Protein AF-A0A2U1PF07-F1 (afdb_monomer)

pLDDT: mean 89.56, std 13.19, range [45.69, 98.31]

Structure (mmCIF, N/CA/C/O backbone):
data_AF-A0A2U1PF07-F1
#
_entry.id   AF-A0A2U1PF07-F1
#
loop_
_atom_site.group_PDB
_atom_site.id
_atom_site.type_symbol
_atom_site.label_atom_id
_atom_site.label_alt_id
_atom_site.label_comp_id
_atom_site.label_asym_id
_atom_site.label_entity_id
_atom_site.label_seq_id
_atom_site.pdbx_PDB_ins_code
_atom_site.Cartn_x
_atom_site.Cartn_y
_atom_site.Cartn_z
_atom_site.occupancy
_atom_site.B_iso_or_equiv
_atom_site.auth_seq_id
_atom_site.auth_comp_id
_atom_site.auth_asym_id
_atom_site.auth_atom_id
_atom_site.pdbx_PDB_model_num
ATOM 1 N N . MET A 1 1 ? 0.228 3.929 18.723 1.00 58.31 1 MET A N 1
ATOM 2 C CA . MET A 1 1 ? -1.001 3.617 17.976 1.00 58.31 1 MET A CA 1
ATOM 3 C C . MET A 1 1 ? -0.974 2.127 17.729 1.00 58.31 1 MET A C 1
ATOM 5 O O . MET A 1 1 ? -0.131 1.667 16.969 1.00 58.31 1 MET A O 1
ATOM 9 N N . GLU A 1 2 ? -1.778 1.379 18.471 1.00 64.19 2 GLU A N 1
ATOM 10 C CA . GLU A 1 2 ? -1.980 -0.044 18.209 1.00 64.19 2 GLU A CA 1
ATOM 11 C C . GLU A 1 2 ? -3.086 -0.127 17.154 1.00 64.19 2 GLU A C 1
ATOM 13 O O . GLU A 1 2 ? -4.129 0.507 17.304 1.00 64.19 2 GLU A O 1
ATOM 18 N N . THR A 1 3 ? -2.806 -0.777 16.025 1.00 72.31 3 THR A N 1
ATOM 19 C CA . THR A 1 3 ? -3.808 -1.005 14.978 1.00 72.31 3 THR A CA 1
ATOM 20 C C . THR A 1 3 ? -4.447 -2.354 15.257 1.00 72.31 3 THR A C 1
ATOM 22 O O . THR A 1 3 ? -3.823 -3.399 15.081 1.00 72.31 3 THR A O 1
ATOM 25 N N . GLU A 1 4 ? -5.675 -2.337 15.765 1.00 83.06 4 GLU A N 1
ATOM 26 C CA . GLU A 1 4 ? -6.435 -3.562 15.991 1.00 83.06 4 GLU A CA 1
ATOM 27 C C . GLU A 1 4 ? -7.165 -3.980 14.712 1.00 83.06 4 GLU A C 1
ATOM 29 O O . GLU A 1 4 ? -7.556 -3.146 13.892 1.00 83.06 4 GLU A O 1
ATOM 34 N N . ASN A 1 5 ? -7.298 -5.296 14.524 1.00 91.38 5 ASN A N 1
ATOM 35 C CA . ASN A 1 5 ? -8.011 -5.908 13.399 1.00 91.38 5 ASN A CA 1
ATOM 36 C C . ASN A 1 5 ? -7.568 -5.412 12.008 1.00 91.38 5 ASN A C 1
ATOM 38 O O . ASN A 1 5 ? -8.360 -5.383 11.066 1.00 91.38 5 ASN A O 1
ATOM 42 N N . TYR A 1 6 ? -6.283 -5.066 11.858 1.00 94.44 6 TYR A N 1
ATOM 43 C CA . TYR A 1 6 ? -5.711 -4.728 10.558 1.00 94.44 6 TYR A CA 1
ATOM 44 C C . TYR A 1 6 ? -5.729 -5.939 9.616 1.00 94.44 6 TYR A C 1
ATOM 46 O O . TYR A 1 6 ? -5.213 -7.013 9.936 1.00 94.44 6 TYR A O 1
ATOM 54 N N . SER A 1 7 ? -6.266 -5.741 8.418 1.00 96.44 7 SER A N 1
ATOM 55 C CA . SER A 1 7 ? -6.208 -6.697 7.318 1.00 96.44 7 SER A CA 1
ATOM 56 C C . SER A 1 7 ? -5.924 -5.950 6.024 1.00 96.44 7 SER A C 1
ATOM 58 O O . SER A 1 7 ? -6.583 -4.953 5.735 1.00 96.44 7 SER A O 1
ATOM 60 N N . SER A 1 8 ? -4.965 -6.426 5.230 1.00 97.00 8 SER A N 1
ATOM 61 C CA . SER A 1 8 ? -4.727 -5.893 3.890 1.00 97.00 8 SER A CA 1
ATOM 62 C C . SER A 1 8 ? -4.648 -6.980 2.830 1.00 97.00 8 SER A C 1
ATOM 64 O O . SER A 1 8 ? -4.375 -8.151 3.105 1.00 97.00 8 SER A O 1
ATOM 66 N N . ALA A 1 9 ? -4.934 -6.571 1.600 1.00 98.25 9 ALA A N 1
ATOM 67 C CA . ALA A 1 9 ? -4.820 -7.383 0.404 1.00 98.25 9 ALA A CA 1
ATOM 68 C C . ALA A 1 9 ? -4.091 -6.581 -0.671 1.00 98.25 9 ALA A C 1
ATOM 70 O O . ALA A 1 9 ? -4.430 -5.424 -0.930 1.00 98.25 9 ALA A O 1
ATOM 71 N N . ILE A 1 10 ? -3.110 -7.220 -1.305 1.00 98.31 10 ILE A N 1
ATOM 72 C CA . ILE A 1 10 ? -2.351 -6.656 -2.419 1.00 98.31 10 ILE A CA 1
ATOM 73 C C . ILE A 1 10 ? -2.744 -7.396 -3.693 1.00 98.31 10 ILE A C 1
ATOM 75 O O . ILE A 1 10 ? -2.778 -8.627 -3.726 1.00 98.31 10 ILE A O 1
ATOM 79 N N . THR A 1 11 ? -3.012 -6.641 -4.752 1.00 98.31 11 THR A N 1
ATOM 80 C CA . THR A 1 11 ? -3.228 -7.174 -6.100 1.00 98.31 11 THR A CA 1
ATOM 81 C C . THR A 1 11 ? -2.221 -6.570 -7.068 1.00 98.31 11 THR A C 1
ATOM 83 O O . THR A 1 11 ? -1.796 -5.425 -6.906 1.00 98.31 11 THR A O 1
ATOM 86 N N . LEU A 1 12 ? -1.810 -7.370 -8.049 1.00 98.19 12 LEU A N 1
ATOM 87 C CA . LEU A 1 12 ? -0.806 -7.010 -9.040 1.00 98.19 12 LEU A CA 1
ATOM 88 C C . LEU A 1 12 ? -1.401 -7.218 -10.428 1.00 98.19 12 LEU A C 1
ATOM 90 O O . LEU A 1 12 ? -1.977 -8.274 -10.698 1.00 98.19 12 LEU A O 1
ATOM 94 N N . HIS A 1 13 ? -1.230 -6.231 -11.300 1.00 97.19 13 HIS A N 1
ATOM 95 C CA . HIS A 1 13 ? -1.766 -6.250 -12.659 1.00 97.19 13 HIS A CA 1
ATOM 96 C C . HIS A 1 13 ? -0.684 -5.809 -13.647 1.00 97.19 13 HIS A C 1
ATOM 98 O O . HIS A 1 13 ? -0.032 -4.793 -13.398 1.00 97.19 13 HIS A O 1
ATOM 104 N N . PRO A 1 14 ? -0.466 -6.529 -14.759 1.00 97.00 14 PRO A N 1
ATOM 105 C CA . PRO A 1 14 ? 0.351 -6.019 -15.856 1.00 97.00 14 PRO A CA 1
ATOM 106 C C . PRO A 1 14 ? -0.288 -4.753 -16.441 1.00 97.00 14 PRO A C 1
ATOM 108 O O . PRO A 1 14 ? -1.487 -4.751 -16.710 1.00 97.00 14 PRO A O 1
ATOM 111 N N . GLU A 1 15 ? 0.497 -3.701 -16.662 1.00 96.81 15 GLU A N 1
ATOM 112 C CA . GLU A 1 15 ? 0.001 -2.401 -17.137 1.00 96.81 15 GLU A CA 1
ATOM 113 C C . GLU A 1 15 ? 1.062 -1.680 -17.988 1.00 96.81 15 GLU A C 1
ATOM 115 O O . GLU A 1 15 ? 2.251 -2.009 -17.926 1.00 96.81 15 GLU A O 1
ATOM 120 N N . ILE A 1 16 ? 0.655 -0.688 -18.787 1.00 94.56 16 ILE A N 1
ATOM 121 C CA . ILE A 1 16 ? 1.593 0.221 -19.464 1.00 94.56 16 ILE A CA 1
ATOM 122 C C . ILE A 1 16 ? 1.725 1.511 -18.647 1.00 94.56 16 ILE A C 1
ATOM 124 O O . ILE A 1 16 ? 0.798 2.315 -18.584 1.00 94.56 16 ILE A O 1
ATOM 128 N N . ILE A 1 17 ? 2.902 1.737 -18.063 1.00 90.25 17 ILE A N 1
ATOM 129 C CA . ILE A 1 17 ? 3.217 2.904 -17.225 1.00 90.25 17 ILE A CA 1
ATOM 130 C C . ILE A 1 17 ? 4.263 3.743 -17.960 1.00 90.25 17 ILE A C 1
ATOM 132 O O . ILE A 1 17 ? 5.317 3.235 -18.339 1.00 90.25 17 ILE A O 1
ATOM 136 N N . ASP A 1 18 ? 3.952 5.013 -18.233 1.00 90.69 18 ASP A N 1
ATOM 137 C CA . ASP A 1 18 ? 4.821 5.936 -18.983 1.00 90.69 18 ASP A CA 1
ATOM 138 C C . ASP A 1 18 ? 5.360 5.352 -20.308 1.00 90.69 18 ASP A C 1
ATOM 140 O O . ASP A 1 18 ? 6.503 5.570 -20.716 1.00 90.69 18 ASP A O 1
ATOM 144 N N . GLY A 1 19 ? 4.519 4.571 -20.997 1.00 93.19 19 GLY A N 1
ATOM 145 C CA . GLY A 1 19 ? 4.844 3.940 -22.279 1.00 93.19 19 GLY A CA 1
ATOM 146 C C . GLY A 1 19 ? 5.731 2.693 -22.184 1.00 93.19 19 GLY A C 1
ATOM 147 O O . GLY A 1 19 ? 6.181 2.200 -23.220 1.00 93.19 19 GLY A O 1
ATOM 148 N N . ARG A 1 20 ? 5.987 2.167 -20.981 1.00 91.38 20 ARG A N 1
ATOM 149 C CA . ARG A 1 20 ? 6.764 0.939 -20.753 1.00 91.38 20 ARG A CA 1
ATOM 150 C C . ARG A 1 20 ? 5.910 -0.133 -20.065 1.00 91.38 20 ARG A C 1
ATOM 152 O O . ARG A 1 20 ? 5.036 0.219 -19.275 1.00 91.38 20 ARG A O 1
ATOM 159 N N . PRO A 1 21 ? 6.147 -1.430 -20.333 1.00 92.94 21 PRO A N 1
ATOM 160 C CA . PRO A 1 21 ? 5.550 -2.500 -19.542 1.00 92.94 21 PRO A CA 1
ATOM 161 C C . PRO A 1 21 ? 5.945 -2.359 -18.072 1.00 92.94 21 PRO A C 1
ATOM 163 O O . PRO A 1 21 ? 7.126 -2.205 -17.759 1.00 92.94 21 PRO A O 1
ATOM 166 N N . GLY A 1 22 ? 4.959 -2.423 -17.190 1.00 94.38 22 GLY A N 1
ATOM 167 C CA . GLY A 1 22 ? 5.140 -2.352 -15.749 1.00 94.38 22 GLY A CA 1
ATOM 168 C C . GLY A 1 22 ? 4.075 -3.155 -15.012 1.00 94.38 22 GLY A C 1
ATOM 169 O O . GLY A 1 22 ? 3.247 -3.842 -15.615 1.00 94.38 22 GLY A O 1
ATOM 170 N N . THR A 1 23 ? 4.106 -3.050 -13.687 1.00 96.31 23 THR A N 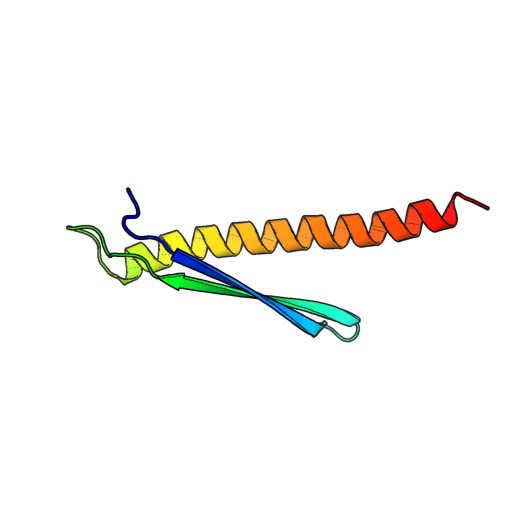1
ATOM 171 C CA . THR A 1 23 ? 3.142 -3.704 -12.803 1.00 96.31 23 THR A CA 1
ATOM 172 C C . THR A 1 23 ? 2.422 -2.644 -11.986 1.00 96.31 23 THR A C 1
ATOM 174 O O . THR A 1 23 ? 3.042 -1.943 -11.188 1.00 96.31 23 THR A O 1
ATOM 177 N N . LEU A 1 24 ? 1.106 -2.549 -12.153 1.00 96.88 24 LEU A N 1
ATOM 178 C CA . LEU A 1 24 ? 0.250 -1.784 -11.260 1.00 96.88 24 LEU A CA 1
ATOM 179 C C . LEU A 1 24 ? 0.026 -2.596 -9.981 1.00 96.88 24 LEU A C 1
ATOM 181 O O . LEU A 1 24 ? -0.540 -3.691 -10.020 1.00 96.88 24 LEU A O 1
ATOM 185 N N . VAL A 1 25 ? 0.463 -2.050 -8.847 1.00 97.94 25 VAL A N 1
ATOM 186 C CA . VAL A 1 25 ? 0.267 -2.647 -7.522 1.00 97.94 25 VAL A CA 1
ATOM 187 C C . VAL A 1 25 ? -0.781 -1.844 -6.765 1.00 97.94 25 VAL A C 1
ATOM 189 O O . VAL A 1 25 ? -0.661 -0.627 -6.632 1.00 97.94 25 VAL A O 1
ATOM 192 N N . ILE A 1 26 ? -1.805 -2.529 -6.261 1.00 97.75 26 ILE A N 1
ATOM 193 C CA . ILE A 1 26 ? -2.884 -1.926 -5.475 1.00 97.75 26 ILE A CA 1
ATOM 194 C C . ILE A 1 26 ? -2.936 -2.641 -4.131 1.00 97.75 26 ILE A C 1
ATOM 196 O O . ILE A 1 26 ? -3.128 -3.857 -4.098 1.00 97.75 26 ILE A O 1
ATOM 200 N N . GLU A 1 27 ? -2.808 -1.889 -3.040 1.00 98.31 27 GLU A N 1
ATOM 201 C CA . GLU A 1 27 ? -3.046 -2.384 -1.684 1.00 98.31 27 GLU A CA 1
ATOM 202 C C . GLU A 1 27 ? -4.333 -1.773 -1.125 1.00 98.31 27 GLU A C 1
ATOM 204 O O . GLU A 1 27 ? -4.488 -0.553 -1.070 1.00 98.31 27 GLU A O 1
ATOM 209 N N . SER A 1 28 ? -5.257 -2.637 -0.714 1.00 97.19 28 SER A N 1
ATOM 210 C CA . SER A 1 28 ? -6.461 -2.267 0.032 1.00 97.19 28 SER A CA 1
ATOM 211 C C . SER A 1 28 ? -6.327 -2.728 1.474 1.00 97.19 28 SER A C 1
ATOM 213 O O . SER A 1 28 ? -5.810 -3.822 1.708 1.00 97.19 28 SER A O 1
ATOM 215 N N . PHE A 1 29 ? -6.844 -1.950 2.420 1.00 96.81 29 PHE A N 1
ATOM 216 C CA . PHE A 1 29 ? -6.811 -2.297 3.834 1.00 96.81 29 PHE A CA 1
ATOM 217 C C . PHE A 1 29 ? -8.159 -2.068 4.516 1.00 96.81 29 PHE A C 1
ATOM 219 O O . PHE A 1 29 ? -8.984 -1.270 4.070 1.00 96.81 29 PHE A O 1
ATOM 226 N N . MET A 1 30 ? -8.342 -2.768 5.626 1.00 96.31 30 MET A N 1
ATOM 227 C CA . MET A 1 30 ? -9.383 -2.554 6.615 1.00 96.31 30 MET A CA 1
ATOM 228 C C . MET A 1 30 ? -8.708 -2.512 7.984 1.00 96.31 30 MET A C 1
ATOM 230 O O . MET A 1 30 ? -7.796 -3.295 8.253 1.00 96.31 30 MET A O 1
ATOM 234 N N . VAL A 1 31 ? -9.112 -1.568 8.825 1.00 95.38 31 VAL A N 1
ATOM 235 C CA . VAL A 1 31 ? -8.554 -1.378 10.165 1.00 95.38 31 VAL A CA 1
ATOM 236 C C . VAL A 1 31 ? -9.612 -0.739 11.046 1.00 95.38 31 VAL A C 1
ATOM 238 O O . VAL A 1 31 ? -10.398 0.084 10.565 1.00 95.38 31 VAL A O 1
ATOM 241 N N . ASP A 1 32 ? -9.617 -1.094 12.324 1.00 95.44 32 ASP A N 1
ATOM 242 C CA . ASP A 1 32 ? -10.465 -0.411 13.288 1.00 95.44 32 ASP A CA 1
ATOM 243 C C . ASP A 1 32 ? -9.893 0.969 13.624 1.00 95.44 32 ASP A C 1
ATOM 245 O O . ASP A 1 32 ? -8.680 1.195 13.601 1.00 95.44 32 ASP A O 1
ATOM 249 N N . VAL A 1 33 ? -10.780 1.907 13.955 1.00 95.62 33 VAL A N 1
ATOM 250 C CA . VAL A 1 33 ? -10.395 3.226 14.463 1.00 95.62 33 VAL A CA 1
ATOM 251 C C . VAL A 1 33 ? -10.268 3.121 15.984 1.00 95.62 33 VAL A C 1
ATOM 253 O O . VAL A 1 33 ? -11.284 2.889 16.644 1.00 95.62 33 VAL A O 1
ATOM 256 N N . PRO A 1 34 ? -9.059 3.274 16.563 1.00 93.25 34 PRO A N 1
ATOM 257 C CA . PRO A 1 34 ? -8.879 3.196 18.009 1.00 93.25 34 PRO A CA 1
ATOM 258 C C . PRO A 1 34 ? -9.676 4.280 18.740 1.00 93.25 34 PRO A C 1
ATOM 260 O O . PRO A 1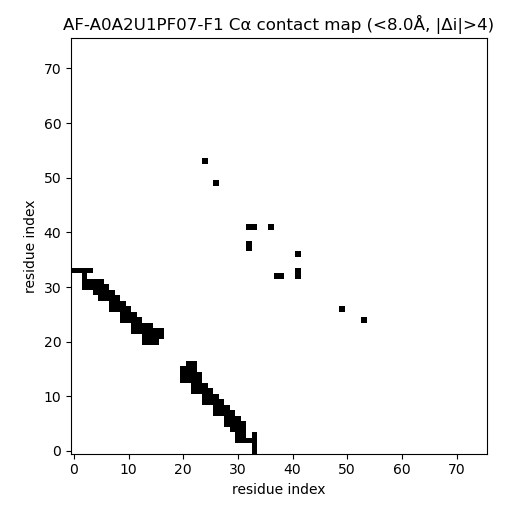 34 ? -9.874 5.381 18.218 1.00 93.25 34 PR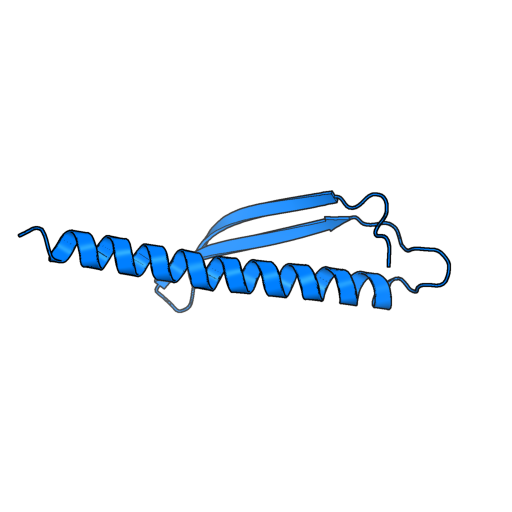O A O 1
ATOM 263 N N . GLU A 1 35 ? -10.086 4.000 19.978 1.00 94.12 35 GLU A N 1
ATOM 264 C CA . GLU A 1 35 ? -10.768 4.990 20.813 1.00 94.12 35 GLU A CA 1
ATOM 265 C C . GLU A 1 35 ? -9.913 6.258 20.967 1.00 94.12 35 GLU A C 1
ATOM 267 O O . GLU A 1 35 ? -8.721 6.200 21.269 1.00 94.12 35 GLU A O 1
ATOM 272 N N . GLY A 1 36 ? -10.534 7.418 20.751 1.00 94.31 36 GLY A N 1
ATOM 273 C CA . GLY A 1 36 ? -9.864 8.716 20.828 1.00 94.31 36 GLY A CA 1
ATOM 274 C C . GLY A 1 36 ? -9.218 9.191 19.525 1.00 94.31 36 GLY A C 1
ATOM 275 O O . GLY A 1 36 ? -8.802 10.346 19.480 1.00 94.31 36 GLY A O 1
ATOM 276 N N . ASN A 1 37 ? -9.195 8.370 18.469 1.00 95.25 37 ASN A N 1
ATOM 277 C CA . ASN A 1 37 ? -8.750 8.784 17.138 1.00 95.25 37 ASN A CA 1
ATOM 278 C C . ASN A 1 37 ? -9.932 9.056 16.201 1.00 95.25 37 ASN A C 1
ATOM 280 O O . ASN A 1 37 ? -10.996 8.440 16.297 1.00 95.25 37 ASN A O 1
ATOM 284 N N . THR A 1 38 ? -9.717 9.943 15.234 1.00 97.06 38 THR A N 1
ATOM 285 C CA . THR A 1 38 ? -10.610 10.093 14.080 1.00 97.06 38 THR A CA 1
ATOM 286 C C . THR A 1 38 ? -10.300 9.058 12.992 1.00 97.06 38 THR A C 1
ATOM 288 O O . THR A 1 38 ? -9.227 8.439 12.960 1.00 97.06 38 THR A O 1
ATOM 291 N N . THR A 1 39 ? -11.252 8.866 12.072 1.00 96.06 39 THR A N 1
ATOM 292 C CA . THR A 1 39 ? -11.041 8.002 10.899 1.00 96.06 39 THR A CA 1
ATOM 293 C C . THR A 1 39 ? -9.939 8.573 10.014 1.00 96.06 39 THR A C 1
ATOM 295 O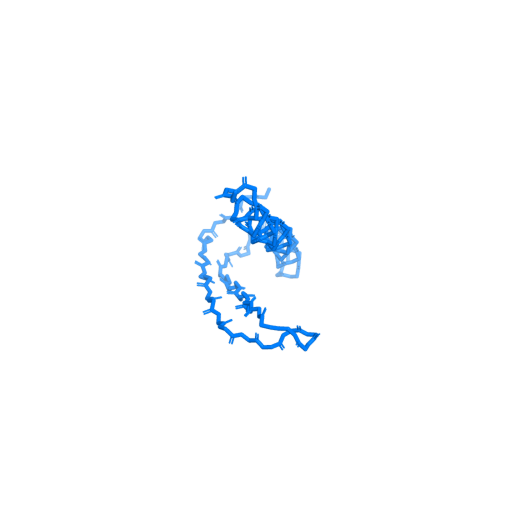 O . THR A 1 39 ? -9.063 7.837 9.575 1.00 96.06 39 THR A O 1
ATOM 298 N N . GLU A 1 40 ? -9.923 9.889 9.816 1.00 97.50 40 GLU A N 1
ATOM 299 C CA . GLU A 1 40 ? -8.947 10.588 8.986 1.00 97.50 40 GLU A CA 1
ATOM 300 C C . GLU A 1 40 ? -7.520 10.428 9.518 1.00 97.50 40 GLU A C 1
ATOM 302 O O . GLU A 1 40 ? -6.618 10.116 8.744 1.00 97.50 40 GLU A O 1
ATOM 307 N N . GLU A 1 41 ? -7.306 10.585 10.828 1.00 96.25 41 GLU A N 1
ATOM 308 C CA . GLU A 1 41 ? -5.991 10.376 11.451 1.00 96.25 41 GLU A CA 1
ATOM 309 C C . GLU A 1 41 ? -5.517 8.928 11.296 1.00 96.25 41 GLU A C 1
ATOM 311 O O . GLU A 1 41 ? -4.355 8.678 10.962 1.00 96.25 41 GLU A O 1
ATOM 316 N N . THR A 1 42 ? -6.430 7.973 11.498 1.00 96.00 42 THR A N 1
ATOM 317 C CA . THR A 1 42 ? -6.135 6.541 11.383 1.00 96.00 42 THR A CA 1
ATOM 318 C C . THR A 1 42 ? -5.786 6.165 9.944 1.00 96.00 42 THR A C 1
ATOM 320 O O . THR A 1 42 ? -4.737 5.564 9.700 1.00 96.00 42 THR A O 1
ATOM 323 N N . CYS A 1 43 ? -6.614 6.579 8.981 1.00 95.19 43 CYS A N 1
ATOM 324 C CA . CYS A 1 43 ? -6.377 6.373 7.556 1.00 95.19 43 CYS A CA 1
ATOM 325 C C . CYS A 1 43 ? -5.083 7.044 7.105 1.00 95.19 43 CYS A C 1
ATOM 327 O O . CYS A 1 43 ? -4.287 6.404 6.429 1.00 95.19 43 CYS A O 1
ATOM 329 N N . TYR A 1 44 ? -4.820 8.287 7.516 1.00 96.44 44 TYR A N 1
ATOM 330 C CA . TYR A 1 44 ? -3.596 8.995 7.147 1.00 96.44 44 TYR A CA 1
ATOM 331 C C . TYR A 1 44 ? -2.341 8.227 7.579 1.00 96.44 44 TYR A C 1
ATOM 333 O O . TYR A 1 44 ? -1.411 8.066 6.785 1.00 96.44 44 TYR A O 1
ATOM 341 N N . PHE A 1 45 ? -2.318 7.722 8.816 1.00 94.88 45 PHE A N 1
ATOM 342 C CA . PHE A 1 45 ? -1.184 6.955 9.324 1.00 94.88 45 PHE A CA 1
ATOM 343 C C . PHE A 1 45 ? -0.981 5.646 8.547 1.00 94.88 45 PHE A C 1
ATOM 345 O O . PHE A 1 45 ? 0.132 5.356 8.104 1.00 94.88 45 PHE A O 1
ATOM 352 N N . VAL A 1 46 ? -2.053 4.877 8.337 1.00 96.12 46 VAL A N 1
ATOM 353 C CA . VAL A 1 46 ? -1.986 3.595 7.618 1.00 96.12 46 VAL A CA 1
ATOM 354 C C . VAL A 1 46 ? -1.630 3.800 6.145 1.00 96.12 46 VAL A C 1
ATOM 356 O O . VAL A 1 46 ? -0.749 3.120 5.621 1.00 96.12 46 VAL A O 1
ATOM 359 N N . GLU A 1 47 ? -2.227 4.791 5.485 1.00 96.81 47 GLU A N 1
ATOM 360 C CA . GLU A 1 47 ? -1.892 5.151 4.108 1.00 96.81 47 GLU A CA 1
ATOM 361 C C . GLU A 1 47 ?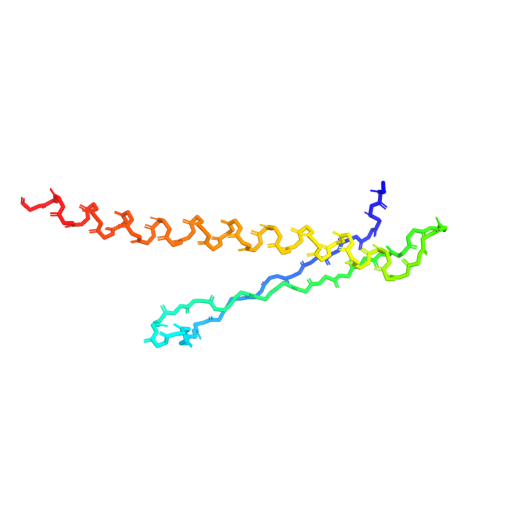 -0.437 5.582 3.961 1.00 96.81 47 GLU A C 1
ATOM 363 O O . GLU A 1 47 ? 0.198 5.239 2.965 1.00 96.81 47 GLU A O 1
ATOM 368 N N . ALA A 1 48 ? 0.104 6.345 4.914 1.00 97.44 48 ALA A N 1
ATOM 369 C CA . ALA A 1 48 ? 1.503 6.748 4.873 1.00 97.44 48 ALA A CA 1
ATOM 370 C C . ALA A 1 48 ? 2.430 5.523 4.920 1.00 97.44 48 ALA A C 1
ATOM 372 O O . ALA A 1 48 ? 3.385 5.452 4.145 1.00 97.44 48 ALA A O 1
ATOM 373 N N . LEU A 1 49 ? 2.120 4.533 5.765 1.00 96.25 49 LEU A N 1
ATOM 374 C CA . LEU A 1 49 ? 2.872 3.277 5.836 1.00 96.25 49 LEU A CA 1
ATOM 375 C C . LEU A 1 49 ? 2.766 2.466 4.541 1.00 96.25 49 LEU A C 1
ATOM 377 O O . LEU A 1 49 ? 3.792 2.056 3.999 1.00 96.25 49 LEU A O 1
ATOM 381 N N . ILE A 1 50 ? 1.555 2.291 4.006 1.00 97.44 50 ILE A N 1
ATOM 382 C CA . ILE A 1 50 ? 1.328 1.586 2.736 1.00 97.44 50 ILE A CA 1
ATOM 383 C C . ILE A 1 50 ? 2.078 2.282 1.594 1.00 97.44 50 ILE A C 1
ATOM 385 O O . ILE A 1 50 ? 2.802 1.631 0.844 1.00 97.44 50 ILE A O 1
ATOM 389 N N . LYS A 1 51 ? 1.997 3.614 1.489 1.00 98.06 51 LYS A N 1
ATOM 390 C CA . LYS A 1 51 ? 2.716 4.392 0.463 1.00 98.06 51 LYS A CA 1
ATOM 391 C C . LYS A 1 51 ? 4.230 4.204 0.569 1.00 98.06 51 LYS A C 1
ATOM 393 O O . LYS A 1 51 ? 4.887 4.014 -0.454 1.00 98.06 51 LYS A O 1
ATOM 398 N N . CYS A 1 52 ? 4.786 4.215 1.781 1.00 98.31 52 CYS A N 1
ATOM 399 C CA . CYS A 1 52 ? 6.203 3.921 2.003 1.00 98.31 52 CYS A CA 1
ATOM 400 C C . CYS A 1 52 ? 6.571 2.500 1.552 1.00 98.31 52 CYS A C 1
ATOM 402 O O . CYS A 1 52 ? 7.575 2.319 0.860 1.00 98.31 52 CYS A O 1
ATOM 404 N N . ASN A 1 53 ? 5.749 1.506 1.895 1.00 98.00 53 ASN A N 1
ATOM 405 C CA . ASN A 1 53 ? 5.981 0.111 1.525 1.00 98.00 53 ASN A CA 1
ATOM 406 C C . ASN A 1 53 ? 5.927 -0.090 0.008 1.00 98.00 53 ASN A C 1
ATOM 408 O O . ASN A 1 53 ? 6.844 -0.684 -0.553 1.00 98.00 53 ASN A O 1
ATOM 412 N N . LEU A 1 54 ? 4.908 0.449 -0.665 1.00 98.25 54 LEU A N 1
ATOM 413 C CA . LEU A 1 54 ? 4.761 0.336 -2.118 1.00 98.25 54 LEU A CA 1
ATOM 414 C C . LEU A 1 54 ? 5.874 1.073 -2.866 1.00 98.25 54 LEU A C 1
ATOM 416 O O . LEU A 1 54 ? 6.379 0.557 -3.862 1.00 98.25 54 LEU A O 1
ATOM 420 N N . LYS A 1 55 ? 6.320 2.231 -2.363 1.00 98.06 55 LYS A N 1
ATOM 421 C CA . LYS A 1 55 ? 7.489 2.927 -2.915 1.00 98.06 55 LYS A CA 1
ATOM 422 C C . LYS A 1 55 ? 8.749 2.065 -2.810 1.00 98.06 55 LYS A C 1
ATOM 424 O O . LYS A 1 55 ? 9.443 1.883 -3.801 1.00 98.06 55 LYS A O 1
ATOM 429 N N . SER A 1 56 ? 9.019 1.510 -1.629 1.00 98.25 56 SER A N 1
ATOM 430 C CA . SER A 1 56 ? 10.168 0.622 -1.412 1.00 98.25 56 SER A CA 1
ATOM 431 C C . SER A 1 56 ? 10.092 -0.635 -2.288 1.00 98.25 56 SER A C 1
ATOM 433 O O . SER A 1 56 ? 11.091 -1.055 -2.870 1.00 98.25 56 SER A O 1
ATOM 435 N N . LEU A 1 57 ? 8.897 -1.215 -2.437 1.00 97.69 57 LEU A N 1
ATOM 436 C CA . LEU A 1 57 ? 8.659 -2.370 -3.299 1.00 97.69 57 LEU A CA 1
ATOM 437 C C . LEU A 1 57 ? 8.961 -2.054 -4.768 1.00 97.69 57 LEU A C 1
ATOM 439 O O . LEU A 1 57 ? 9.611 -2.867 -5.428 1.00 97.69 57 LEU A O 1
ATOM 443 N N . ALA A 1 58 ? 8.531 -0.892 -5.266 1.00 95.88 58 ALA A N 1
ATOM 444 C CA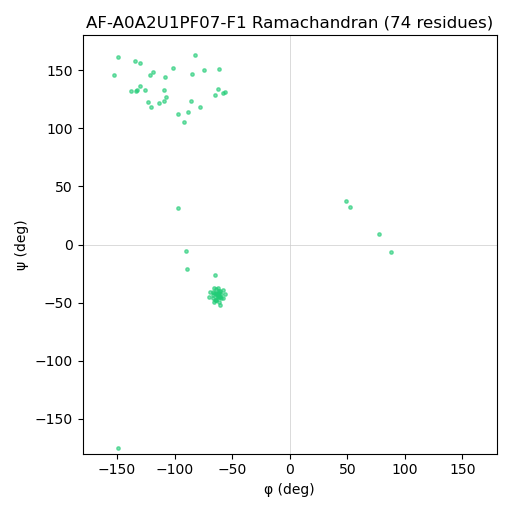 . ALA A 1 58 ? 8.869 -0.427 -6.609 1.00 95.88 58 ALA A CA 1
ATOM 445 C C . ALA A 1 58 ? 10.389 -0.267 -6.768 1.00 95.88 58 ALA A C 1
ATOM 447 O O . ALA A 1 58 ? 10.976 -0.909 -7.638 1.00 95.88 58 ALA A O 1
ATOM 448 N N . ASP A 1 59 ? 11.038 0.469 -5.857 1.00 96.25 59 ASP A N 1
ATOM 449 C CA . ASP A 1 59 ? 12.485 0.722 -5.896 1.00 96.25 59 ASP A CA 1
ATOM 450 C C . ASP A 1 59 ? 13.299 -0.592 -5.911 1.00 96.25 59 ASP A C 1
ATOM 452 O O . ASP A 1 59 ? 14.276 -0.732 -6.651 1.00 96.25 59 ASP A O 1
ATOM 456 N N . VAL A 1 60 ? 12.913 -1.586 -5.102 1.00 96.62 60 VAL A N 1
ATOM 457 C CA . VAL A 1 60 ? 13.574 -2.903 -5.072 1.00 96.62 60 VAL A CA 1
ATOM 458 C C . VAL A 1 60 ? 13.298 -3.700 -6.349 1.00 96.62 60 VAL A C 1
ATOM 460 O O . VAL A 1 60 ? 14.232 -4.263 -6.919 1.00 96.62 60 VAL A O 1
ATOM 463 N N . SER A 1 61 ? 12.051 -3.741 -6.820 1.00 95.00 61 SER A N 1
ATOM 464 C CA . SER A 1 61 ? 11.657 -4.536 -7.995 1.00 95.00 61 SER A CA 1
ATOM 465 C C . SER A 1 61 ? 12.289 -4.013 -9.286 1.00 95.00 61 SER A C 1
ATOM 467 O O . SER A 1 61 ? 12.778 -4.790 -10.110 1.00 95.00 61 SER A O 1
ATOM 469 N N . GLU A 1 62 ? 12.350 -2.693 -9.448 1.00 91.44 62 GLU A N 1
ATOM 470 C CA . GLU A 1 62 ? 13.017 -2.050 -10.581 1.00 91.44 62 GLU A CA 1
ATOM 471 C C . GLU A 1 62 ? 14.522 -2.338 -10.576 1.00 91.44 62 GLU A C 1
ATOM 473 O O . GLU A 1 62 ? 15.094 -2.694 -11.608 1.00 91.44 62 GLU A O 1
ATOM 478 N N . ARG A 1 63 ? 15.170 -2.270 -9.405 1.00 92.94 63 ARG A N 1
ATOM 479 C CA . ARG A 1 63 ? 16.594 -2.617 -9.269 1.00 92.94 63 ARG A CA 1
ATOM 480 C C . ARG A 1 63 ? 16.877 -4.076 -9.609 1.00 92.94 63 ARG A C 1
ATOM 482 O O . ARG A 1 63 ? 17.875 -4.337 -10.274 1.00 92.94 63 ARG A O 1
ATOM 489 N N . LEU A 1 64 ? 16.021 -5.003 -9.177 1.00 91.50 64 LEU A N 1
ATOM 490 C CA . LEU A 1 64 ? 16.149 -6.423 -9.518 1.00 91.50 64 LEU A CA 1
ATOM 491 C C . LEU A 1 64 ? 15.994 -6.655 -11.025 1.00 91.50 64 LEU A C 1
ATOM 493 O O . LEU A 1 64 ? 16.755 -7.427 -11.597 1.00 91.50 64 LEU A O 1
ATOM 497 N N . THR A 1 65 ? 15.084 -5.928 -11.677 1.00 84.31 65 THR A N 1
ATOM 498 C CA . THR A 1 65 ? 14.907 -5.982 -13.138 1.00 84.31 65 THR A CA 1
ATOM 499 C C . THR A 1 65 ? 16.169 -5.511 -13.870 1.00 84.31 65 THR A C 1
ATOM 501 O O . THR A 1 65 ? 16.625 -6.150 -14.814 1.00 84.31 65 THR A O 1
ATOM 504 N N . VAL A 1 66 ? 16.787 -4.415 -13.416 1.00 78.25 66 VAL A N 1
ATOM 505 C CA . VAL A 1 66 ? 18.052 -3.925 -13.991 1.00 78.25 66 VAL A CA 1
ATOM 506 C C . VAL A 1 66 ? 19.200 -4.909 -13.751 1.00 78.25 66 VAL A C 1
ATOM 508 O O . VAL A 1 66 ? 19.992 -5.131 -14.664 1.00 78.25 66 VAL A O 1
ATOM 511 N N . GLN A 1 67 ? 19.294 -5.499 -12.555 1.00 71.38 67 GLN A N 1
ATOM 512 C CA . GLN A 1 67 ? 20.340 -6.472 -12.220 1.00 71.38 67 GLN A CA 1
ATOM 513 C C . GLN A 1 67 ? 20.254 -7.739 -13.074 1.00 71.38 67 GLN A C 1
ATOM 515 O O . GLN A 1 67 ? 21.271 -8.167 -13.615 1.00 71.38 67 GLN A O 1
ATOM 520 N N . ASP A 1 68 ? 19.051 -8.280 -13.267 1.00 72.12 68 ASP A N 1
ATOM 521 C CA . ASP A 1 68 ? 18.809 -9.447 -14.124 1.00 72.12 68 ASP A CA 1
ATOM 522 C C . ASP A 1 68 ? 19.278 -9.200 -15.571 1.00 72.12 68 ASP A C 1
ATOM 524 O O . ASP A 1 68 ? 19.927 -10.043 -16.200 1.00 72.12 68 ASP A O 1
ATOM 528 N N . HIS A 1 69 ? 19.051 -7.984 -16.082 1.00 65.38 69 HIS A N 1
ATOM 529 C CA . HIS A 1 69 ? 19.568 -7.570 -17.385 1.00 65.38 69 HIS A CA 1
ATOM 530 C C . HIS A 1 69 ? 21.086 -7.405 -17.403 1.00 65.38 69 HIS A C 1
ATOM 532 O O . HIS A 1 69 ? 21.715 -7.789 -18.388 1.00 65.38 69 HIS A O 1
ATOM 538 N N . THR A 1 70 ? 21.694 -6.840 -16.355 1.00 65.25 70 THR A N 1
ATOM 539 C CA . THR A 1 70 ? 23.153 -6.704 -16.315 1.00 65.25 70 THR A CA 1
ATOM 540 C C . THR A 1 70 ? 23.831 -8.059 -16.226 1.00 65.25 70 THR A C 1
ATOM 542 O O . THR A 1 70 ? 24.724 -8.295 -17.027 1.00 65.25 70 THR A O 1
ATOM 545 N N . ASP A 1 71 ? 23.371 -8.968 -15.363 1.00 61.94 71 ASP A N 1
ATOM 546 C CA . ASP A 1 71 ? 23.958 -10.303 -15.187 1.00 61.94 71 ASP A CA 1
ATOM 547 C C . ASP A 1 71 ? 23.865 -11.132 -16.479 1.00 61.94 71 ASP A C 1
ATOM 549 O O . ASP A 1 71 ? 24.830 -11.791 -16.871 1.00 61.94 71 ASP A O 1
ATOM 553 N N . SER A 1 72 ? 22.763 -10.991 -17.222 1.00 61.31 72 SER A N 1
ATOM 554 C CA . SER A 1 72 ? 22.591 -11.601 -18.547 1.00 61.31 72 SER A CA 1
ATOM 555 C C . SER A 1 72 ? 23.559 -11.059 -19.614 1.00 61.31 72 SER A C 1
ATOM 557 O O . SER A 1 72 ? 23.862 -11.762 -20.578 1.00 61.31 72 SER A O 1
ATOM 559 N N . LEU A 1 73 ? 24.055 -9.823 -19.472 1.00 59.78 73 LEU A N 1
ATOM 560 C CA . LEU A 1 73 ? 24.985 -9.191 -20.421 1.00 59.78 73 LEU A CA 1
ATOM 561 C C . LEU A 1 73 ? 26.464 -9.467 -20.115 1.00 59.78 73 LEU A C 1
ATOM 563 O O . LEU A 1 73 ? 27.293 -9.323 -21.011 1.00 59.78 73 LEU A O 1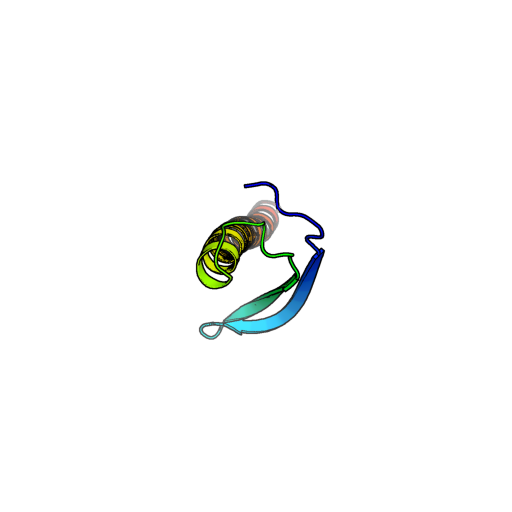
ATOM 567 N N . ILE A 1 74 ? 26.815 -9.844 -18.882 1.00 60.47 74 ILE A N 1
ATOM 568 C CA . ILE A 1 74 ? 28.207 -10.147 -18.480 1.00 60.47 74 ILE A CA 1
ATOM 569 C C . ILE A 1 74 ? 28.574 -11.624 -18.682 1.00 60.47 74 ILE A C 1
ATOM 571 O O . ILE A 1 74 ? 29.732 -11.991 -18.498 1.00 60.47 74 ILE A O 1
ATOM 575 N N . GLN A 1 75 ? 27.614 -12.470 -19.067 1.00 51.91 75 GLN A N 1
ATOM 576 C CA . GLN A 1 75 ? 27.805 -13.912 -19.248 1.00 51.91 75 GLN A CA 1
ATOM 577 C C . GLN A 1 75 ? 28.069 -14.327 -20.714 1.00 51.91 75 GLN A C 1
ATOM 579 O O . GLN A 1 75 ? 27.705 -15.434 -21.114 1.00 51.91 75 GLN A O 1
ATOM 584 N N . VAL A 1 76 ? 28.713 -13.461 -21.512 1.00 45.69 76 VAL A N 1
ATOM 585 C CA . VAL A 1 76 ? 29.122 -13.733 -22.911 1.00 45.69 76 VAL A CA 1
ATOM 586 C C . VAL A 1 7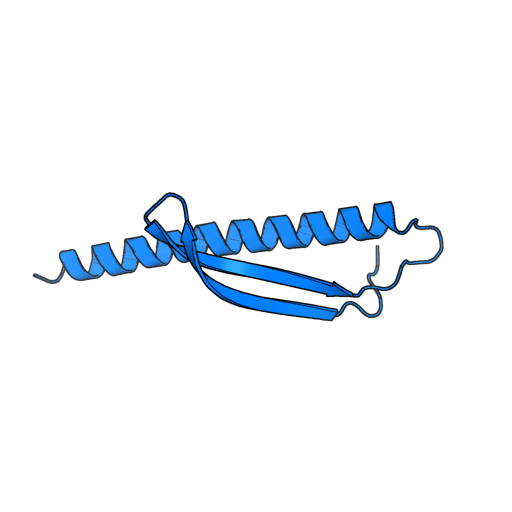6 ? 30.634 -13.819 -23.062 1.00 45.69 76 VAL A C 1
ATOM 588 O O . VAL A 1 76 ? 31.330 -12.937 -22.513 1.00 45.69 76 VAL A O 1
#

Sequence (76 aa):
METENYSSAITLHPEIIDGRPGTLVIESFMVDVPEGNTTEETCYFVEALIKCNLKSLADVSERLTVQDHTDSLIQV

Nearest PDB structures (foldseek):
  5zch-assembly2_D  TM=9.683E-01  e=3.585E-06  Oryza sativa Japonica Group
  8jc7-assembly1_A  TM=5.068E-01  e=2.130E+00  Vibrio campbellii
  8wmh-assembly1_A  TM=4.160E-01  e=1.340E+00  Chryseobacterium
  6uwi-assembly1_A  TM=4.873E-01  e=5.376E+00  Clostridioides difficile
  6rhv-assembly1_G  TM=4.429E-01  e=9.126E+00  Staphylococcus aureus

InterPro domains:
  IPR023393 START-like domain superfamily [G3DSA:3.30.530.20] (1-76)

Radius 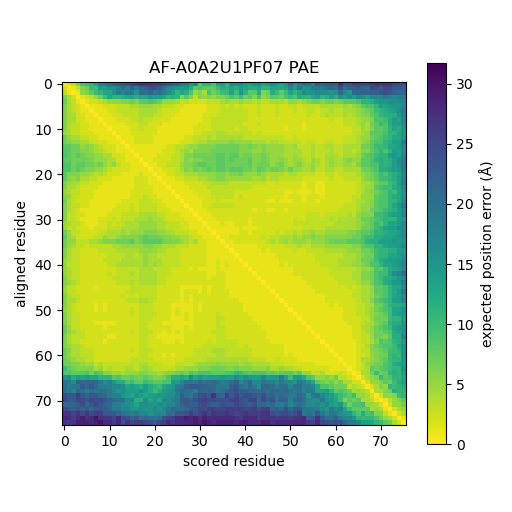of gyration: 17.58 Å; Cα contacts (8 Å, |Δi|>4): 60; chains: 1; bounding box: 40×24×44 Å

Mean predicted aligned error: 6.25 Å

Secondary structure (DSSP, 8-state):
---TT-EEEEEEEEEEETTEEEEEEEEEEE----TT--HHHHHHHHHHHHHHHHHHHHHHHHHHHHHHHHHHHH--

Organism: Artemisia annua (NCBI:txid35608)

Foldseek 3Di:
DDWPPKDKDKDWDFDQDPNHTDIDIDMDIDTDADPPDDPVVVCVVVVVVVVVVVVVVVVVVVVVVVVVVVVVVVPD

Solvent-accessible surface area (backbone atoms only — not comparable to full-atom values): 4688 Å² total; per-residue (Å²): 135,80,75,48,80,64,47,74,50,78,49,79,41,86,41,77,52,97,88,36,90,43,70,48,74,49,76,50,77,47,65,59,66,52,92,95,56,51,65,67,61,50,48,52,56,53,50,52,52,49,52,53,51,52,51,50,52,48,58,52,52,54,52,51,55,52,46,56,55,49,57,67,67,72,75,117